Protein AF-A0A538NHD7-F1 (afdb_monomer)

Secondary structure (DSSP, 8-state):
-----GGGGGGTS--HHHHHHHHHHHHS-TTTHHHHHHHTHHHHHHTHHHHHHHHTTB-TTT-PBPPTTT-EEEESS-SS--TTSSSS--GGGTT-GGGEEEE-GGGTS-EE-TTT--EES-TT------

Structure (mmCIF, N/CA/C/O backbone):
data_AF-A0A538NHD7-F1
#
_entry.id   AF-A0A538NHD7-F1
#
loop_
_atom_site.group_PDB
_atom_site.id
_atom_site.type_symbol
_atom_site.label_atom_id
_atom_site.label_alt_id
_atom_site.label_comp_id
_atom_site.label_asym_id
_atom_site.label_entity_id
_atom_site.label_seq_id
_atom_site.pdbx_PDB_ins_code
_atom_site.Cartn_x
_atom_site.Cartn_y
_atom_site.Cartn_z
_atom_site.occupancy
_atom_site.B_iso_or_equiv
_atom_site.auth_seq_id
_atom_site.auth_comp_id
_atom_site.auth_asym_id
_atom_site.auth_atom_id
_atom_site.pdbx_PDB_model_num
ATOM 1 N N . MET A 1 1 ? -10.561 -8.667 6.905 1.00 81.75 1 MET A N 1
ATOM 2 C CA . MET A 1 1 ? -10.103 -7.607 5.977 1.00 81.75 1 MET A CA 1
ATOM 3 C C . MET A 1 1 ? -11.334 -7.030 5.306 1.00 81.75 1 MET A C 1
ATOM 5 O O . MET A 1 1 ? -12.034 -7.780 4.630 1.00 8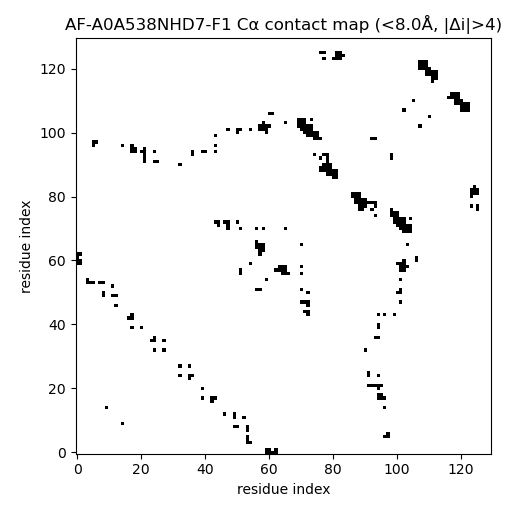1.75 1 MET A O 1
ATOM 9 N N . ARG A 1 2 ? -11.612 -5.742 5.533 1.00 82.56 2 ARG A N 1
ATOM 10 C CA . ARG A 1 2 ? -12.825 -5.060 5.054 1.00 82.56 2 ARG A CA 1
ATOM 11 C C . ARG A 1 2 ? -12.847 -4.959 3.527 1.00 82.56 2 ARG A C 1
ATOM 13 O O . ARG A 1 2 ? -11.815 -4.690 2.909 1.00 82.56 2 ARG A O 1
ATOM 20 N N . PHE A 1 3 ? -14.017 -5.093 2.906 1.00 86.88 3 PHE A N 1
ATOM 21 C CA . PHE A 1 3 ? -14.171 -4.664 1.517 1.00 86.88 3 PHE A CA 1
ATOM 22 C C . PHE A 1 3 ? -14.154 -3.133 1.442 1.00 86.88 3 PHE A C 1
ATOM 24 O O . PHE A 1 3 ? -14.913 -2.454 2.132 1.00 86.88 3 PHE A O 1
ATOM 31 N N . VAL A 1 4 ? -13.278 -2.593 0.601 1.00 86.62 4 VAL A N 1
ATOM 32 C CA . VAL A 1 4 ? -13.232 -1.166 0.279 1.00 86.62 4 VAL A CA 1
ATOM 33 C C . VAL A 1 4 ? -13.256 -1.067 -1.230 1.00 86.62 4 VAL A C 1
ATOM 35 O O . VAL A 1 4 ? -12.403 -1.658 -1.900 1.00 86.62 4 VAL A O 1
ATOM 38 N N . ASP A 1 5 ? -14.228 -0.334 -1.752 1.00 88.38 5 ASP A N 1
ATOM 39 C CA . ASP A 1 5 ? -14.300 -0.029 -3.170 1.00 88.38 5 ASP A CA 1
ATOM 40 C C . ASP A 1 5 ? -13.217 1.002 -3.518 1.00 88.38 5 ASP A C 1
ATOM 42 O O . ASP A 1 5 ? -13.375 2.205 -3.316 1.00 88.38 5 ASP A O 1
ATOM 46 N N . HIS A 1 6 ? -12.072 0.509 -3.992 1.00 86.12 6 HIS A N 1
ATOM 47 C CA . HIS A 1 6 ? -10.926 1.352 -4.330 1.00 86.12 6 HIS A CA 1
ATOM 48 C C . HIS A 1 6 ? -11.134 2.133 -5.630 1.00 86.12 6 HIS A C 1
ATOM 50 O O . HIS A 1 6 ? -10.359 3.050 -5.890 1.00 86.12 6 HIS A O 1
ATOM 56 N N . GLU A 1 7 ? -12.174 1.842 -6.419 1.00 89.44 7 GLU A N 1
ATOM 57 C CA . GLU A 1 7 ? -12.521 2.678 -7.573 1.00 89.44 7 GLU A CA 1
ATOM 58 C C . GLU A 1 7 ? -12.993 4.068 -7.116 1.00 89.44 7 GLU A C 1
ATOM 60 O O . GLU A 1 7 ? -12.804 5.062 -7.816 1.00 89.44 7 GLU A O 1
ATOM 65 N N . GLN A 1 8 ? -13.493 4.185 -5.880 1.00 91.81 8 GLN A N 1
ATOM 66 C CA . GLN A 1 8 ? -13.845 5.479 -5.294 1.00 91.81 8 GLN A CA 1
ATOM 67 C C . GLN A 1 8 ? -12.638 6.399 -5.095 1.00 91.81 8 GLN A C 1
ATOM 69 O O . GLN A 1 8 ? -12.834 7.610 -5.024 1.00 91.81 8 GLN A O 1
ATOM 74 N N . LEU A 1 9 ? -11.401 5.880 -5.065 1.00 93.00 9 LEU A N 1
ATOM 75 C CA . LEU A 1 9 ? -10.197 6.715 -4.952 1.00 93.00 9 LEU A CA 1
ATOM 76 C C . LEU A 1 9 ? -10.085 7.738 -6.083 1.00 93.00 9 LEU A C 1
ATOM 78 O O . LEU A 1 9 ? -9.605 8.839 -5.837 1.00 93.00 9 LEU A O 1
ATOM 82 N N . MET A 1 10 ? -10.593 7.418 -7.278 1.00 92.38 10 MET A N 1
ATOM 83 C CA . MET A 1 10 ? -10.613 8.340 -8.422 1.00 92.38 10 MET A CA 1
ATOM 84 C C . MET A 1 10 ? -11.424 9.616 -8.155 1.00 92.38 10 MET A C 1
ATOM 86 O O . MET A 1 10 ? -11.270 10.602 -8.864 1.00 92.38 10 MET A O 1
ATOM 90 N N . ARG A 1 11 ? -12.292 9.617 -7.136 1.00 93.62 11 ARG A N 1
ATOM 91 C CA . ARG A 1 11 ? -13.054 10.803 -6.716 1.00 93.62 11 ARG A CA 1
ATOM 92 C C . ARG A 1 11 ? -12.265 11.717 -5.778 1.00 93.62 11 ARG A C 1
ATOM 94 O O . ARG A 1 11 ? -12.659 12.861 -5.588 1.00 93.62 11 ARG A O 1
ATOM 101 N N . PHE A 1 12 ? -11.196 11.205 -5.168 1.00 94.12 12 PHE A N 1
ATOM 102 C CA . PHE A 1 12 ? -10.430 11.884 -4.118 1.00 94.12 12 PHE A CA 1
ATOM 103 C C . PHE A 1 12 ? -8.977 12.170 -4.510 1.00 94.12 12 PHE A C 1
ATOM 105 O O . PHE A 1 12 ? -8.288 12.881 -3.782 1.00 94.12 12 PHE A O 1
ATOM 112 N N . ALA A 1 13 ? -8.494 11.612 -5.621 1.00 95.38 13 ALA A N 1
ATOM 113 C CA . ALA A 1 13 ? -7.143 11.828 -6.116 1.00 95.38 13 ALA A CA 1
ATOM 114 C C . ALA A 1 13 ? -7.058 11.659 -7.630 1.00 95.38 13 ALA A C 1
ATOM 116 O O . ALA A 1 13 ? -7.723 10.795 -8.205 1.00 95.38 13 ALA A O 1
ATOM 117 N N . ASP A 1 14 ? -6.155 12.425 -8.239 1.00 95.81 14 ASP A N 1
ATOM 118 C CA . ASP A 1 14 ? -5.640 12.110 -9.563 1.00 95.81 14 ASP A CA 1
ATOM 119 C C . ASP A 1 14 ? -4.711 10.890 -9.466 1.00 95.81 14 ASP A C 1
ATOM 121 O O . ASP A 1 14 ? -3.707 10.896 -8.748 1.00 95.81 14 ASP A O 1
ATOM 125 N N . LEU A 1 15 ? -5.091 9.813 -10.152 1.00 96.12 15 LEU A N 1
ATOM 126 C CA . LEU A 1 15 ? -4.362 8.547 -10.154 1.00 96.12 15 LEU A CA 1
ATOM 127 C C . LEU A 1 15 ? -3.458 8.397 -11.380 1.00 96.12 15 LEU A C 1
ATOM 129 O O . LEU A 1 15 ? -2.715 7.414 -11.447 1.00 96.12 15 LEU A O 1
ATOM 133 N N . GLU A 1 16 ? -3.507 9.329 -12.334 1.00 96.19 16 GLU A N 1
ATOM 134 C CA . GLU A 1 16 ? -2.745 9.232 -13.578 1.00 96.19 16 GLU A CA 1
ATOM 135 C C . GLU A 1 16 ? -1.227 9.188 -13.345 1.00 96.19 16 GLU A C 1
ATOM 137 O O . GLU A 1 16 ? -0.586 8.268 -13.855 1.00 96.19 16 GLU A O 1
ATOM 142 N N . PRO A 1 17 ? -0.637 10.006 -12.448 1.00 96.44 17 PRO A N 1
ATOM 143 C CA . PRO A 1 17 ? 0.797 9.916 -12.171 1.00 96.44 17 PRO A CA 1
ATOM 144 C C . PRO A 1 17 ? 1.227 8.541 -11.642 1.00 96.44 17 PRO A C 1
ATOM 146 O O . PRO A 1 17 ? 2.333 8.070 -11.911 1.00 96.44 17 PRO A O 1
ATOM 149 N N . LEU A 1 18 ? 0.363 7.879 -10.864 1.00 96.62 18 LEU A N 1
ATOM 150 C CA . LEU A 1 18 ? 0.636 6.538 -10.353 1.00 96.62 18 LEU A CA 1
ATOM 151 C C . LEU A 1 18 ? 0.422 5.469 -11.440 1.00 96.62 18 LEU A C 1
ATOM 153 O O . LEU A 1 18 ? 1.164 4.486 -11.481 1.00 96.62 18 LEU A O 1
ATOM 157 N N . ARG A 1 19 ? -0.553 5.663 -12.339 1.00 96.31 19 ARG A N 1
ATOM 158 C CA . ARG A 1 19 ? -0.774 4.814 -13.523 1.00 96.31 19 ARG A CA 1
ATOM 159 C C . ARG A 1 19 ? 0.436 4.823 -14.441 1.00 96.31 19 ARG A C 1
ATOM 161 O O . ARG A 1 19 ? 0.939 3.750 -14.766 1.00 96.31 19 ARG A O 1
ATOM 168 N N . GLU A 1 20 ? 0.932 6.000 -14.797 1.00 97.69 20 GLU A N 1
ATOM 169 C CA . GLU A 1 20 ? 2.122 6.168 -15.633 1.00 97.69 20 GLU A CA 1
ATOM 170 C C . GLU A 1 20 ? 3.348 5.511 -14.993 1.00 97.69 20 GLU A C 1
ATOM 172 O O . GLU A 1 20 ? 4.055 4.735 -15.640 1.00 97.69 20 GLU A O 1
ATOM 177 N N . ALA A 1 21 ? 3.553 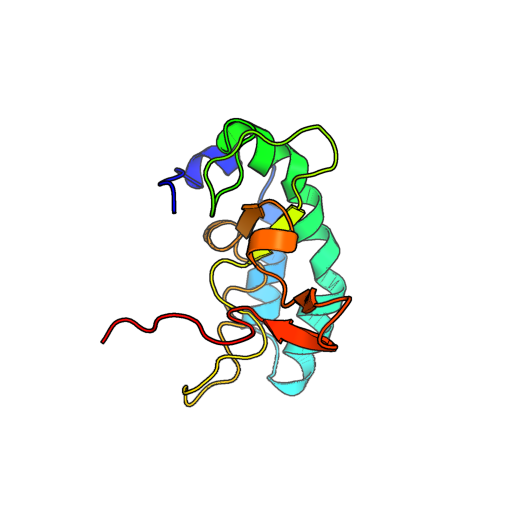5.722 -13.690 1.00 97.56 21 ALA A N 1
ATOM 178 C CA . ALA A 1 21 ? 4.641 5.088 -12.952 1.00 97.56 21 ALA A CA 1
ATOM 179 C C . ALA A 1 21 ? 4.526 3.549 -12.953 1.00 97.56 21 ALA A C 1
ATOM 181 O O . ALA A 1 21 ? 5.521 2.837 -13.099 1.00 97.56 21 ALA A O 1
ATOM 182 N N . ASN A 1 22 ? 3.308 3.009 -12.855 1.00 97.62 22 ASN A N 1
ATOM 183 C CA . ASN A 1 22 ? 3.058 1.571 -12.963 1.00 97.62 22 ASN A CA 1
ATOM 184 C C . ASN A 1 22 ? 3.365 1.030 -14.367 1.00 97.62 22 ASN A C 1
ATOM 186 O O . ASN A 1 22 ? 3.956 -0.043 -14.494 1.00 97.62 22 ASN A O 1
ATOM 190 N N . LEU A 1 23 ? 3.000 1.770 -15.418 1.00 97.62 23 LEU A N 1
ATOM 191 C CA . LEU A 1 23 ? 3.344 1.423 -16.798 1.00 97.62 23 LEU A CA 1
ATOM 192 C C . LEU A 1 23 ? 4.864 1.414 -17.000 1.00 97.62 23 LEU A C 1
ATOM 194 O O . LEU A 1 23 ? 5.392 0.432 -17.522 1.00 97.62 23 LEU A O 1
ATOM 198 N N . ARG A 1 24 ? 5.576 2.431 -16.494 1.00 97.38 24 ARG A N 1
ATOM 199 C CA . ARG A 1 24 ? 7.048 2.486 -16.496 1.00 97.38 24 ARG A CA 1
ATOM 200 C C . ARG A 1 24 ? 7.656 1.283 -15.775 1.00 97.38 24 ARG A C 1
ATOM 202 O O . ARG A 1 24 ? 8.543 0.634 -16.317 1.00 97.38 24 ARG A O 1
ATOM 209 N N . LEU A 1 25 ? 7.147 0.930 -14.593 1.00 97.25 25 LEU A N 1
ATOM 210 C CA . LEU A 1 25 ? 7.616 -0.235 -13.836 1.00 97.25 25 LEU A CA 1
ATOM 211 C C . LEU A 1 25 ? 7.397 -1.557 -14.585 1.00 97.25 25 LEU A C 1
ATOM 213 O O . LEU A 1 25 ? 8.237 -2.450 -14.513 1.00 97.25 25 LEU A O 1
ATOM 217 N N . LYS A 1 26 ? 6.278 -1.699 -15.300 1.00 96.62 26 LYS A N 1
ATOM 218 C CA . LYS A 1 26 ? 5.990 -2.88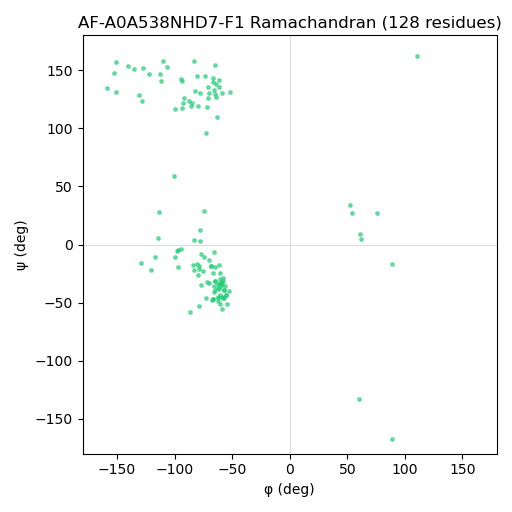7 -16.119 1.00 96.62 26 LYS A CA 1
ATOM 219 C C . LYS A 1 26 ? 6.871 -2.989 -17.357 1.00 96.62 26 LYS A C 1
ATOM 221 O O . LYS A 1 26 ? 7.192 -4.103 -17.756 1.00 96.62 26 LYS A O 1
ATOM 226 N N . ALA A 1 27 ? 7.247 -1.852 -17.935 1.00 97.25 27 ALA A N 1
ATOM 227 C CA . ALA A 1 27 ? 8.166 -1.783 -19.064 1.00 97.25 27 ALA A CA 1
ATOM 228 C C . ALA A 1 27 ? 9.643 -1.937 -18.651 1.00 97.25 27 ALA A C 1
ATOM 230 O O . ALA A 1 27 ? 10.477 -2.248 -19.496 1.00 97.25 27 ALA A O 1
ATOM 231 N N . ALA A 1 28 ? 9.970 -1.734 -17.370 1.00 96.44 28 ALA A N 1
ATOM 232 C CA . ALA A 1 28 ? 11.333 -1.828 -16.866 1.00 96.44 28 ALA A CA 1
ATOM 233 C C . ALA A 1 28 ? 11.884 -3.262 -16.926 1.00 96.44 28 ALA A C 1
ATOM 235 O O . ALA A 1 28 ? 11.215 -4.245 -16.571 1.00 96.44 28 ALA A O 1
ATOM 236 N N . VAL A 1 29 ? 13.157 -3.356 -17.306 1.00 95.75 29 VAL A N 1
ATOM 237 C CA . VAL A 1 29 ? 13.942 -4.587 -17.204 1.00 95.75 29 VAL A CA 1
ATOM 238 C C . VAL A 1 29 ? 14.130 -4.984 -15.738 1.00 95.75 29 VAL A C 1
ATOM 240 O O . VAL A 1 29 ? 14.057 -4.160 -14.826 1.00 95.75 29 VAL A O 1
ATOM 243 N N . GLU A 1 30 ? 14.333 -6.276 -15.491 1.00 92.50 30 GLU A N 1
ATOM 244 C CA . GLU A 1 30 ? 14.260 -6.863 -14.150 1.00 92.50 30 GLU A CA 1
ATOM 245 C C . GLU A 1 30 ? 15.179 -6.201 -13.114 1.00 92.50 30 GLU A C 1
ATOM 247 O O . GLU A 1 30 ? 14.734 -5.889 -12.007 1.00 92.50 30 GLU A O 1
ATOM 252 N N . ASN A 1 31 ? 16.422 -5.908 -13.494 1.00 93.75 31 ASN A N 1
ATOM 253 C CA . ASN A 1 31 ? 17.424 -5.259 -12.649 1.00 93.75 31 ASN A CA 1
ATOM 254 C C . ASN A 1 31 ? 17.101 -3.790 -12.310 1.00 93.75 31 ASN A C 1
ATOM 256 O O . ASN A 1 31 ? 17.631 -3.264 -11.333 1.00 93.75 31 ASN A O 1
ATOM 260 N N . GLU A 1 32 ? 16.215 -3.130 -13.059 1.00 95.25 32 GLU A N 1
ATOM 261 C CA . GLU A 1 32 ? 15.832 -1.729 -12.837 1.00 95.25 32 GLU A CA 1
ATOM 262 C C . GLU A 1 32 ? 14.541 -1.573 -12.027 1.00 95.25 32 GLU A C 1
ATOM 264 O O . GLU A 1 32 ? 14.309 -0.523 -11.423 1.00 95.25 32 GLU A O 1
ATOM 269 N N . ARG A 1 33 ? 13.706 -2.620 -11.948 1.00 95.00 33 ARG A N 1
ATOM 270 C CA . ARG A 1 33 ? 12.395 -2.576 -11.269 1.00 95.00 33 ARG A CA 1
ATOM 271 C C . ARG A 1 33 ? 12.487 -2.054 -9.840 1.00 95.00 33 ARG A C 1
ATOM 273 O O . ARG A 1 33 ? 11.629 -1.292 -9.401 1.00 95.00 33 ARG A O 1
ATOM 280 N N . THR A 1 34 ? 13.523 -2.451 -9.103 1.00 94.25 34 THR A N 1
ATOM 281 C CA . THR A 1 34 ? 13.723 -2.003 -7.718 1.00 94.25 34 THR A CA 1
ATOM 282 C C . THR A 1 34 ? 13.990 -0.505 -7.628 1.00 94.25 34 THR A C 1
ATOM 284 O O . THR A 1 34 ? 13.446 0.140 -6.729 1.00 94.25 34 THR A O 1
ATOM 287 N N . ASN A 1 35 ? 14.760 0.050 -8.565 1.00 95.94 35 ASN A N 1
ATOM 288 C CA . ASN A 1 35 ? 15.062 1.478 -8.615 1.00 95.94 35 ASN A CA 1
ATOM 289 C C . ASN A 1 35 ? 13.803 2.273 -8.954 1.00 95.94 35 ASN A C 1
ATOM 291 O O . ASN A 1 35 ? 13.441 3.167 -8.195 1.00 95.94 35 ASN A O 1
ATOM 295 N N . VAL A 1 36 ? 13.057 1.849 -9.981 1.00 96.25 36 VAL A N 1
ATOM 296 C CA . VAL A 1 36 ? 11.770 2.467 -10.339 1.00 96.25 36 VAL A CA 1
ATOM 297 C C . VAL A 1 36 ? 10.799 2.425 -9.155 1.00 96.25 36 VAL A C 1
ATOM 299 O O . VAL A 1 36 ? 10.213 3.437 -8.795 1.00 96.25 36 VAL A O 1
ATOM 302 N N . MET A 1 37 ? 10.664 1.287 -8.466 1.00 95.25 37 MET A N 1
ATOM 303 C CA . MET A 1 37 ? 9.808 1.209 -7.274 1.00 95.25 37 MET A CA 1
ATOM 304 C C . MET A 1 37 ? 10.228 2.179 -6.158 1.00 95.25 37 MET A C 1
ATOM 306 O O . MET A 1 37 ? 9.361 2.658 -5.437 1.00 95.25 37 MET A O 1
ATOM 310 N N . ASN A 1 38 ? 11.529 2.424 -5.969 1.00 95.94 38 ASN A N 1
ATOM 311 C CA . ASN A 1 38 ? 12.021 3.358 -4.952 1.00 95.94 38 ASN A CA 1
ATOM 312 C C . ASN A 1 38 ? 11.764 4.817 -5.344 1.00 95.94 38 ASN A C 1
ATOM 314 O O . ASN A 1 38 ? 11.283 5.582 -4.512 1.00 95.94 38 ASN A O 1
ATOM 318 N N . GLU A 1 39 ? 12.065 5.184 -6.593 1.00 96.94 39 GLU A N 1
ATOM 319 C CA . GLU A 1 39 ? 11.841 6.530 -7.141 1.00 96.94 39 GLU A CA 1
ATOM 320 C C . GLU A 1 39 ? 10.368 6.942 -7.029 1.00 96.94 39 GLU A C 1
ATOM 322 O O . GLU A 1 39 ? 10.045 8.080 -6.693 1.00 96.94 39 GLU A O 1
ATOM 327 N N . GLU A 1 40 ? 9.468 5.990 -7.271 1.00 96.56 40 GLU A N 1
ATOM 328 C CA . GLU A 1 40 ? 8.033 6.238 -7.389 1.00 96.56 40 GLU A CA 1
ATOM 329 C C . GLU A 1 40 ? 7.260 6.035 -6.067 1.00 96.56 40 GLU A C 1
ATOM 331 O O . GLU A 1 40 ? 6.061 6.310 -5.997 1.00 96.56 40 GLU A O 1
ATOM 336 N N . GLU A 1 41 ? 7.915 5.591 -4.985 1.00 93.69 41 GLU A N 1
ATOM 337 C CA . GLU A 1 41 ? 7.264 5.256 -3.702 1.00 93.69 41 GLU A CA 1
ATOM 338 C C . GLU A 1 41 ? 6.510 6.445 -3.081 1.00 93.69 41 GLU A C 1
ATOM 340 O O . GLU A 1 41 ? 5.462 6.280 -2.440 1.00 93.69 41 GLU A O 1
ATOM 345 N N . ALA A 1 42 ? 7.008 7.665 -3.302 1.00 96.50 42 ALA A N 1
ATOM 346 C CA . ALA A 1 42 ? 6.364 8.889 -2.835 1.00 96.50 42 ALA A CA 1
ATOM 347 C C . ALA A 1 42 ? 4.940 9.043 -3.401 1.00 96.50 42 ALA A C 1
ATOM 349 O O . ALA A 1 42 ? 4.049 9.508 -2.688 1.00 96.50 42 ALA A O 1
ATOM 350 N N . LYS A 1 43 ? 4.689 8.571 -4.633 1.00 96.75 43 LYS A N 1
ATOM 351 C CA . LYS A 1 43 ? 3.354 8.588 -5.251 1.00 96.75 43 LYS A CA 1
ATOM 352 C C . LYS A 1 43 ? 2.371 7.671 -4.516 1.00 96.75 43 LYS A C 1
ATOM 354 O O . LYS A 1 43 ? 1.206 8.025 -4.364 1.00 96.75 43 LYS A O 1
ATOM 359 N N . CYS A 1 44 ? 2.831 6.529 -3.996 1.00 96.44 44 CYS A N 1
ATOM 360 C CA . CYS A 1 44 ? 2.004 5.671 -3.140 1.00 96.44 44 CYS A CA 1
ATOM 361 C C . CYS A 1 44 ? 1.682 6.369 -1.814 1.00 96.44 44 CYS A C 1
ATOM 363 O O . CYS A 1 44 ? 0.528 6.405 -1.394 1.00 96.44 44 CYS A O 1
ATOM 365 N N . SER A 1 45 ? 2.695 6.957 -1.172 1.00 95.38 45 SER A N 1
ATOM 366 C CA . SER A 1 45 ? 2.535 7.660 0.109 1.00 95.38 45 SER A CA 1
ATOM 367 C C . SER A 1 45 ? 1.574 8.852 0.013 1.00 95.38 45 SER A C 1
ATOM 369 O O . SER A 1 45 ? 0.808 9.103 0.945 1.00 95.38 45 SER A O 1
ATOM 371 N N . ALA A 1 46 ? 1.553 9.546 -1.129 1.00 96.19 46 ALA A N 1
ATOM 372 C CA . ALA A 1 46 ? 0.634 10.651 -1.399 1.00 96.19 46 ALA A CA 1
ATOM 373 C C . ALA A 1 46 ? -0.850 10.235 -1.351 1.00 96.19 46 ALA A C 1
ATOM 375 O O . ALA A 1 46 ? -1.711 11.055 -1.036 1.00 96.19 46 ALA A O 1
ATOM 376 N N . LEU A 1 47 ? -1.164 8.951 -1.570 1.00 96.31 47 LEU A N 1
ATOM 377 C CA . LEU A 1 47 ? -2.533 8.438 -1.492 1.00 96.31 47 LEU A CA 1
ATOM 378 C C . LEU A 1 47 ? -3.042 8.217 -0.061 1.00 96.31 47 LEU A C 1
ATOM 380 O O . LEU A 1 47 ? -4.181 7.786 0.100 1.00 96.31 47 LEU A O 1
ATOM 384 N N . ARG A 1 48 ? -2.270 8.547 0.984 1.00 95.56 48 ARG A N 1
ATOM 385 C CA . ARG A 1 48 ? -2.693 8.391 2.388 1.00 95.56 48 ARG A CA 1
ATOM 386 C C . ARG A 1 48 ? -4.024 9.085 2.689 1.00 95.56 48 ARG A C 1
ATOM 388 O O . ARG A 1 48 ? -4.928 8.445 3.218 1.00 95.56 48 ARG A O 1
ATOM 395 N N . THR A 1 49 ? -4.160 10.364 2.338 1.00 94.81 49 THR A N 1
ATOM 396 C CA . THR A 1 49 ? -5.388 11.141 2.590 1.00 94.81 49 THR A CA 1
ATOM 397 C C . THR A 1 49 ? -6.582 10.630 1.764 1.00 94.81 49 THR A C 1
ATOM 399 O O . THR A 1 49 ? -7.632 10.369 2.350 1.00 94.81 49 THR A O 1
ATOM 402 N N . PRO A 1 50 ? -6.452 10.379 0.445 1.00 95.62 50 PRO A N 1
ATOM 403 C CA . PRO A 1 50 ? -7.502 9.720 -0.340 1.00 95.62 50 PRO A CA 1
ATOM 404 C C . PRO A 1 50 ? -7.929 8.355 0.221 1.00 95.62 50 PRO A C 1
ATOM 406 O O . PRO A 1 50 ? -9.122 8.068 0.329 1.00 95.62 50 PRO A O 1
ATOM 409 N N . LEU A 1 51 ? -6.964 7.524 0.632 1.00 95.50 51 LEU A N 1
ATOM 410 C CA . LEU A 1 51 ? -7.217 6.226 1.263 1.00 95.50 51 LEU A CA 1
ATOM 411 C C . LEU A 1 51 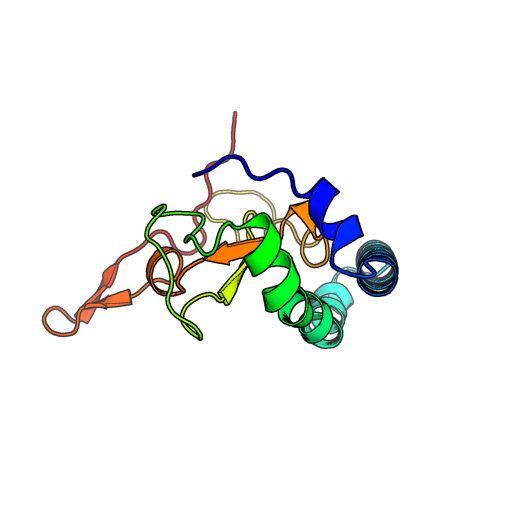? -7.924 6.368 2.612 1.00 95.50 51 LEU A C 1
ATOM 413 O O . LEU A 1 51 ? -8.724 5.507 2.968 1.00 95.50 51 LEU A O 1
ATOM 417 N N . TRP A 1 52 ? -7.681 7.456 3.341 1.00 94.75 52 TRP A N 1
ATOM 418 C CA . TRP A 1 52 ? -8.421 7.804 4.552 1.00 94.75 52 TRP A CA 1
ATOM 419 C C . TRP A 1 52 ? -9.902 8.052 4.281 1.00 94.75 52 TRP A C 1
ATOM 421 O O . TRP A 1 52 ? -10.755 7.496 4.980 1.00 94.75 52 TRP A O 1
ATOM 431 N N . ALA A 1 53 ? -10.200 8.826 3.234 1.00 92.88 53 ALA A N 1
ATOM 432 C CA . ALA A 1 53 ? -11.561 9.186 2.851 1.00 92.88 53 ALA A CA 1
ATOM 433 C C . ALA A 1 53 ? -12.397 7.951 2.469 1.00 92.88 53 ALA A C 1
ATOM 435 O O . ALA A 1 53 ? -13.478 7.741 3.018 1.00 92.88 53 ALA A O 1
ATOM 436 N N . VAL A 1 54 ? -11.871 7.071 1.609 1.00 94.19 54 VAL A N 1
ATOM 437 C CA . VAL A 1 54 ? -12.557 5.811 1.233 1.00 94.19 54 VAL A CA 1
ATOM 438 C C . VAL A 1 54 ? -12.481 4.745 2.340 1.00 94.19 54 VAL A C 1
ATOM 440 O O . VAL A 1 54 ? -13.297 3.824 2.438 1.00 94.19 54 VAL A O 1
ATOM 443 N N . GLY A 1 55 ? -11.478 4.871 3.208 1.00 91.50 55 GLY A N 1
ATOM 444 C CA . GLY A 1 55 ? -11.161 3.964 4.303 1.00 91.50 55 GLY A CA 1
ATOM 445 C C . GLY A 1 55 ? -12.065 4.103 5.526 1.00 91.50 55 GLY A C 1
ATOM 446 O O . GLY A 1 55 ? -11.972 3.257 6.418 1.00 91.50 55 GLY A O 1
ATOM 447 N N . SER A 1 56 ? -12.936 5.117 5.571 1.00 90.69 56 SER A N 1
ATOM 448 C CA . SER A 1 56 ? -13.756 5.462 6.744 1.00 90.69 56 SER A CA 1
ATOM 449 C C . SER A 1 56 ? -12.916 5.630 8.018 1.00 90.69 56 SER A C 1
ATOM 451 O O . SER A 1 56 ? -13.360 5.238 9.094 1.00 90.69 56 SER A O 1
ATOM 453 N N . ALA A 1 57 ? -11.686 6.144 7.883 1.00 91.38 57 ALA A N 1
ATOM 454 C CA . ALA A 1 57 ? -10.725 6.283 8.980 1.00 91.38 57 ALA A CA 1
ATOM 455 C C . ALA A 1 57 ? -10.440 4.977 9.754 1.00 91.38 57 ALA A C 1
ATOM 457 O O . ALA A 1 57 ? -10.122 5.019 10.936 1.00 91.38 57 ALA A O 1
ATOM 458 N N . LYS A 1 58 ? -10.577 3.801 9.128 1.00 94.88 58 LYS A N 1
ATOM 459 C CA . LYS A 1 58 ? -10.361 2.504 9.786 1.00 94.88 58 LYS A CA 1
ATOM 460 C C . LYS A 1 58 ? -9.150 1.776 9.233 1.00 94.88 58 LYS A C 1
ATOM 462 O O . LYS A 1 58 ? -8.874 1.812 8.034 1.00 94.88 58 LYS A O 1
ATOM 467 N N . CYS A 1 59 ? -8.479 1.031 10.104 1.00 95.19 59 CYS A N 1
ATOM 468 C CA . CYS A 1 59 ? -7.439 0.101 9.705 1.00 95.19 59 CYS A CA 1
ATOM 469 C C . CYS A 1 59 ? -8.035 -1.017 8.846 1.00 95.19 59 CYS A C 1
ATOM 471 O O . CYS A 1 59 ? -8.954 -1.715 9.266 1.00 95.19 59 CYS A O 1
ATOM 473 N N . TRP A 1 60 ? -7.472 -1.254 7.665 1.00 94.94 60 TRP A N 1
ATOM 474 C CA . TRP A 1 60 ? -7.990 -2.265 6.745 1.00 94.94 60 TRP A CA 1
ATOM 475 C C . TRP A 1 60 ? -7.893 -3.711 7.273 1.00 9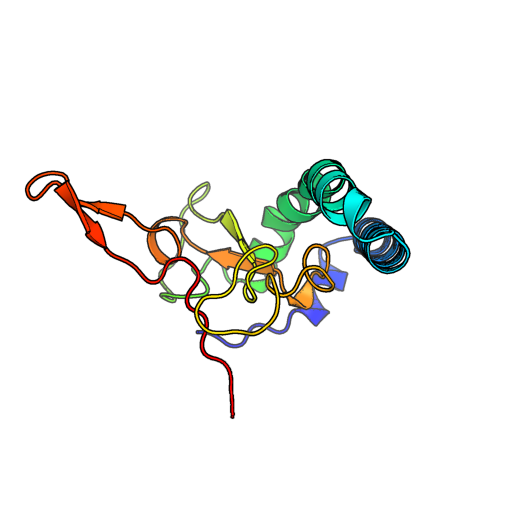4.94 60 TRP A C 1
ATOM 477 O O . TR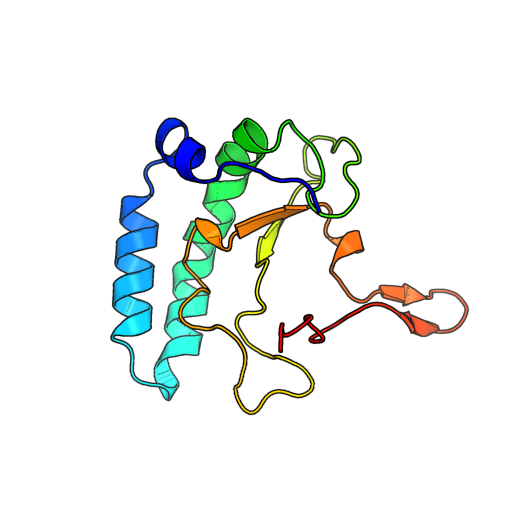P A 1 60 ? -8.748 -4.549 6.963 1.00 94.94 60 TRP A O 1
ATOM 487 N N . TYR A 1 61 ? -6.868 -4.005 8.085 1.00 92.25 61 TYR A N 1
ATOM 488 C CA . TYR A 1 61 ? -6.669 -5.327 8.690 1.00 92.25 61 TYR A CA 1
ATOM 489 C C . TYR A 1 61 ? -7.566 -5.578 9.908 1.00 92.25 61 TYR A C 1
ATOM 491 O O . TYR A 1 61 ? -8.256 -6.596 9.930 1.00 92.25 61 TYR A O 1
ATOM 499 N N . SER A 1 62 ? -7.550 -4.676 10.897 1.00 93.19 62 SER A N 1
ATOM 500 C CA . SER A 1 62 ? -8.202 -4.853 12.205 1.00 93.19 62 SER A CA 1
ATOM 501 C C . SER A 1 62 ? -9.561 -4.166 12.351 1.00 93.19 62 SER A C 1
ATOM 503 O O . SER A 1 62 ? -10.233 -4.389 13.348 1.00 93.19 62 SER A O 1
ATOM 505 N N . GLU A 1 63 ? -9.950 -3.307 11.407 1.00 94.50 63 GLU A N 1
ATOM 506 C CA . GLU A 1 63 ? -11.188 -2.505 11.427 1.00 94.50 63 GLU A CA 1
ATOM 507 C C . GLU A 1 63 ? -11.318 -1.497 12.583 1.00 94.50 63 GLU A C 1
ATOM 509 O O . GLU A 1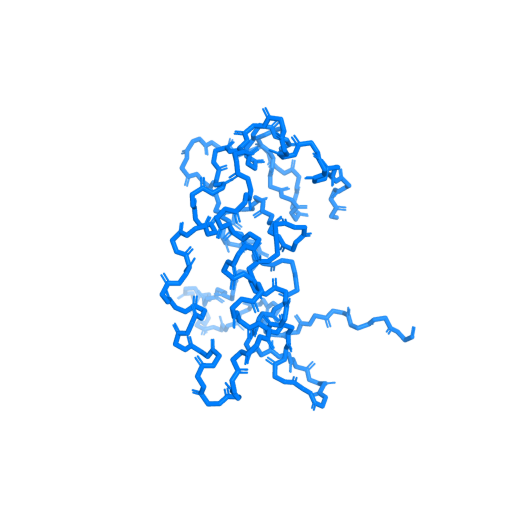 63 ? -12.328 -0.796 12.684 1.00 94.50 63 GLU A O 1
ATOM 514 N N . VAL A 1 64 ? -10.271 -1.359 13.400 1.00 94.75 64 VAL A N 1
ATOM 515 C CA . VAL A 1 64 ? -10.153 -0.331 14.439 1.00 94.75 64 VAL A CA 1
ATOM 516 C C . VAL A 1 64 ? -10.111 1.054 13.794 1.00 94.75 64 VAL A C 1
ATOM 518 O O . VAL A 1 64 ? -9.453 1.248 12.767 1.00 94.75 64 VAL A O 1
ATOM 521 N N . THR A 1 65 ? -10.815 2.012 14.395 1.00 95.75 65 THR A N 1
ATOM 522 C CA . THR A 1 65 ? -10.746 3.429 14.017 1.00 95.75 65 THR A CA 1
ATOM 523 C C . THR A 1 65 ? -9.353 3.974 14.309 1.00 95.75 65 THR A C 1
ATOM 525 O O . THR A 1 65 ? -8.844 3.810 15.412 1.00 95.75 65 THR A O 1
ATOM 528 N N . LEU A 1 66 ? -8.758 4.620 13.316 1.00 95.56 66 LEU A N 1
ATOM 529 C CA . LEU A 1 66 ? -7.441 5.232 13.379 1.00 95.56 66 LEU A CA 1
ATOM 530 C C . LEU A 1 66 ? -7.566 6.707 13.764 1.00 95.56 66 LEU A C 1
ATOM 532 O O . LEU A 1 66 ? -8.445 7.411 13.265 1.00 95.56 66 LEU A O 1
ATOM 536 N N . GLN A 1 67 ? -6.651 7.176 14.602 1.00 94.88 67 GLN A N 1
ATOM 537 C CA . GLN A 1 67 ? -6.412 8.592 14.858 1.00 94.88 67 GLN A CA 1
ATOM 538 C C . GLN A 1 67 ? -5.498 9.188 13.790 1.00 94.88 67 GLN A C 1
ATOM 540 O O . GLN A 1 67 ? -4.741 8.481 13.119 1.00 94.88 67 GLN A O 1
ATOM 545 N N . GLU A 1 68 ? -5.547 10.508 13.628 1.00 88.12 68 GLU A N 1
ATOM 546 C CA . GLU A 1 68 ? -4.672 11.198 12.685 1.00 88.12 68 GLU A CA 1
ATOM 547 C C . GLU A 1 68 ? -3.196 10.820 12.912 1.00 88.12 68 GLU A C 1
ATOM 549 O O . GLU A 1 68 ? -2.694 10.811 14.032 1.00 88.12 68 GLU A O 1
ATOM 554 N N . GLY A 1 69 ? -2.505 10.462 11.826 1.00 88.62 69 GLY A N 1
ATOM 555 C CA . GLY A 1 69 ? -1.109 10.016 11.863 1.00 88.62 69 GLY A CA 1
ATOM 556 C C . GLY A 1 69 ? -0.910 8.510 12.062 1.00 88.62 69 GLY A C 1
ATOM 557 O O . GLY A 1 69 ? 0.152 8.006 11.715 1.00 88.62 69 GLY A O 1
ATOM 558 N N . GLU A 1 70 ? -1.921 7.763 12.513 1.00 93.94 70 GLU A N 1
ATOM 559 C CA . GLU A 1 70 ? -1.791 6.315 12.750 1.00 93.94 70 GLU A CA 1
ATOM 560 C C . GLU A 1 70 ? -1.903 5.464 11.475 1.00 93.94 70 GLU A C 1
ATOM 562 O O . GLU A 1 70 ? -1.392 4.344 11.399 1.00 93.94 70 GLU A O 1
ATOM 567 N N . GLY A 1 71 ? -2.603 5.972 10.459 1.00 94.56 71 GLY A N 1
ATOM 568 C CA . GLY A 1 71 ? -2.835 5.255 9.206 1.00 94.56 71 GLY A CA 1
ATOM 569 C C . GLY A 1 71 ? -1.710 5.442 8.198 1.00 94.56 71 GLY A C 1
ATOM 570 O O . GLY A 1 71 ? -1.455 6.549 7.724 1.00 94.56 71 GLY A O 1
ATOM 571 N N . HIS A 1 72 ? -1.087 4.331 7.821 1.00 95.12 72 HIS A N 1
ATOM 572 C CA . HIS A 1 72 ? -0.044 4.249 6.809 1.00 95.12 72 HIS A CA 1
ATOM 573 C C . HIS A 1 72 ? -0.583 3.615 5.524 1.00 95.12 72 HIS A C 1
ATOM 575 O O . HIS A 1 72 ? -1.526 2.820 5.555 1.00 95.12 72 HIS A O 1
ATOM 581 N N . VAL A 1 73 ? 0.032 3.966 4.392 1.00 95.44 73 VAL A N 1
ATOM 582 C CA . VAL A 1 73 ? -0.221 3.296 3.113 1.00 95.44 73 VAL A CA 1
ATOM 583 C C . VAL A 1 73 ? 0.574 1.995 3.078 1.00 95.44 73 VAL A C 1
ATOM 585 O O . VAL A 1 73 ? 1.798 2.008 3.159 1.00 95.44 73 VAL A O 1
ATOM 588 N N . GLU A 1 74 ? -0.127 0.877 2.957 1.00 93.44 74 GLU A N 1
ATOM 589 C CA . GLU A 1 74 ? 0.428 -0.476 2.971 1.00 93.44 74 GLU A CA 1
ATOM 590 C C . GLU A 1 74 ? 0.057 -1.219 1.680 1.00 93.44 74 GLU A C 1
ATOM 592 O O . GLU A 1 74 ? -1.035 -1.045 1.134 1.00 93.44 74 GLU A O 1
ATOM 597 N N . HIS A 1 75 ? 0.944 -2.090 1.195 1.00 93.25 75 HIS A N 1
ATOM 598 C CA . HIS A 1 75 ? 0.660 -2.954 0.048 1.00 93.25 75 HIS A CA 1
ATOM 599 C C . HIS A 1 75 ? -0.073 -4.218 0.503 1.00 93.25 75 HIS A C 1
ATOM 601 O O . HIS A 1 75 ? 0.462 -5.004 1.284 1.00 93.25 75 HIS A O 1
ATOM 607 N N . TYR A 1 76 ? -1.270 -4.463 -0.036 1.00 91.44 76 TYR A N 1
ATOM 608 C CA . TYR A 1 76 ? -2.020 -5.694 0.209 1.00 91.44 76 TYR A CA 1
ATOM 609 C C . TYR A 1 76 ? -1.207 -6.918 -0.226 1.00 91.44 76 TYR A C 1
ATOM 611 O O . TYR A 1 76 ? -0.957 -7.811 0.582 1.00 91.44 76 TYR A O 1
ATOM 619 N N . ARG A 1 77 ? -0.768 -6.948 -1.489 1.00 90.88 77 ARG A N 1
ATOM 620 C CA . ARG A 1 77 ? 0.146 -7.963 -2.023 1.00 90.88 77 ARG A CA 1
ATOM 621 C C . ARG A 1 77 ? 1.599 -7.491 -1.878 1.00 90.88 77 ARG A C 1
ATOM 623 O O . ARG A 1 77 ? 1.909 -6.413 -2.395 1.00 90.88 77 ARG A O 1
ATOM 630 N N . PRO A 1 78 ? 2.493 -8.280 -1.247 1.00 91.12 78 PRO A N 1
ATOM 631 C CA . PRO A 1 78 ? 3.895 -7.907 -1.058 1.00 91.12 78 PRO A CA 1
ATOM 632 C C . PRO A 1 78 ? 4.617 -7.659 -2.385 1.00 91.12 78 PRO A C 1
ATOM 634 O O . PRO A 1 78 ? 4.566 -8.503 -3.278 1.00 91.12 78 PRO A O 1
ATOM 637 N N . LYS A 1 79 ? 5.326 -6.531 -2.507 1.00 92.31 79 LYS A N 1
ATOM 638 C CA . LYS A 1 79 ? 6.000 -6.127 -3.756 1.00 92.31 79 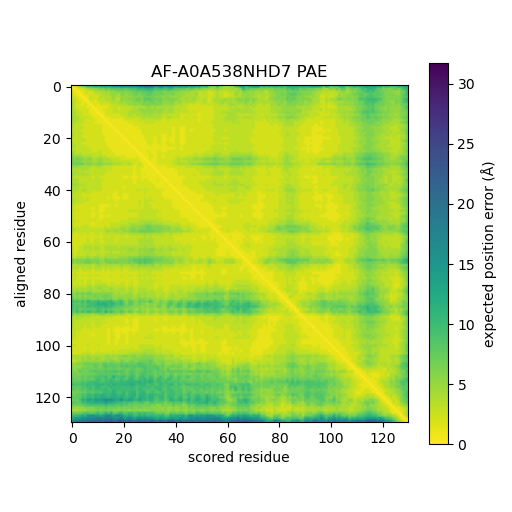LYS A CA 1
ATOM 639 C C . LYS A 1 79 ? 7.384 -6.749 -4.007 1.00 92.31 79 LYS A C 1
ATOM 641 O O . LYS A 1 79 ? 7.816 -6.745 -5.149 1.00 92.31 79 LYS A O 1
ATOM 646 N N . ARG A 1 80 ? 8.083 -7.223 -2.965 1.00 90.25 80 ARG A N 1
ATOM 647 C CA . ARG A 1 80 ? 9.523 -7.591 -3.024 1.00 90.25 80 ARG A CA 1
ATOM 648 C C . ARG A 1 80 ? 9.901 -8.964 -2.493 1.00 90.25 80 ARG A C 1
ATOM 650 O O . ARG A 1 80 ? 11.034 -9.393 -2.668 1.00 90.25 80 ARG A O 1
ATOM 657 N N . ARG A 1 81 ? 9.015 -9.598 -1.733 1.00 88.88 81 ARG A N 1
ATOM 658 C CA . ARG A 1 81 ? 9.288 -10.918 -1.183 1.00 88.88 81 ARG A CA 1
ATOM 659 C C . ARG A 1 81 ? 7.991 -11.597 -0.829 1.00 88.88 81 ARG A C 1
ATOM 661 O O . ARG A 1 81 ? 7.143 -11.000 -0.163 1.00 88.88 81 ARG A O 1
ATOM 668 N N . LEU A 1 82 ? 7.899 -12.856 -1.212 1.00 90.06 82 LEU A N 1
ATOM 669 C CA . LEU A 1 82 ? 6.816 -13.739 -0.850 1.00 90.06 82 LEU A CA 1
ATOM 670 C C . LEU A 1 82 ? 7.414 -15.044 -0.324 1.00 90.06 82 LEU A C 1
ATOM 672 O O . LEU A 1 82 ? 8.322 -15.604 -0.924 1.00 90.06 82 LEU A O 1
ATOM 676 N N . TRP A 1 83 ? 6.973 -15.488 0.848 1.00 86.19 83 TRP A N 1
ATOM 677 C CA . TRP A 1 83 ? 7.414 -16.769 1.396 1.00 86.19 83 TRP A CA 1
ATOM 678 C C . TRP A 1 83 ? 6.684 -17.923 0.704 1.00 86.19 83 TRP A C 1
ATOM 680 O O . TRP A 1 83 ? 5.456 -17.904 0.660 1.00 86.19 83 TRP A O 1
ATOM 690 N N . GLY A 1 84 ? 7.433 -18.929 0.241 1.00 84.88 84 GLY A N 1
ATOM 691 C CA . GLY A 1 84 ? 6.874 -20.160 -0.330 1.00 84.88 84 GLY A CA 1
ATOM 692 C C . GLY A 1 84 ? 6.315 -20.014 -1.747 1.00 84.88 84 GLY A C 1
ATOM 693 O O . GLY A 1 84 ? 5.398 -20.743 -2.099 1.00 84.88 84 GLY A O 1
ATOM 694 N N . ALA A 1 85 ? 6.825 -19.063 -2.533 1.00 85.75 85 ALA A N 1
ATOM 695 C CA . ALA A 1 85 ? 6.440 -18.864 -3.926 1.00 85.75 85 ALA A CA 1
ATOM 696 C C . ALA A 1 85 ? 7.672 -18.833 -4.834 1.00 85.75 85 ALA A C 1
ATOM 698 O O . ALA A 1 85 ? 8.727 -18.363 -4.409 1.00 85.75 85 ALA A O 1
ATOM 699 N N . ASP A 1 86 ? 7.499 -19.226 -6.095 1.00 85.69 86 ASP A N 1
ATOM 700 C CA . ASP A 1 86 ? 8.562 -19.245 -7.115 1.00 85.69 86 ASP A CA 1
ATOM 701 C C . ASP A 1 86 ? 8.884 -17.855 -7.699 1.00 85.69 86 ASP A C 1
ATOM 703 O O . ASP A 1 86 ? 9.552 -17.733 -8.722 1.00 85.69 86 ASP A O 1
ATOM 707 N N . HIS A 1 87 ? 8.385 -16.781 -7.079 1.00 84.50 87 HIS A N 1
ATOM 708 C CA . HIS A 1 87 ? 8.611 -15.409 -7.524 1.00 84.50 87 HIS A CA 1
ATOM 709 C C . HIS A 1 87 ? 8.841 -14.455 -6.343 1.00 84.50 87 HIS A C 1
ATOM 711 O O . HIS A 1 87 ? 8.299 -14.636 -5.249 1.00 84.50 87 HIS A O 1
ATOM 717 N N . ASP A 1 88 ? 9.559 -13.358 -6.593 1.00 84.94 88 ASP A N 1
ATOM 718 C CA . ASP A 1 88 ? 9.956 -12.354 -5.591 1.00 84.94 88 ASP A CA 1
ATOM 719 C C . ASP A 1 88 ? 8.811 -11.422 -5.141 1.00 84.94 88 ASP A C 1
ATOM 721 O O . ASP A 1 88 ? 9.004 -10.275 -4.748 1.00 84.94 88 ASP A O 1
ATOM 725 N N . GLY A 1 89 ? 7.566 -11.893 -5.183 1.00 91.38 89 GLY A N 1
ATOM 726 C CA . GLY A 1 89 ? 6.374 -11.094 -4.910 1.00 91.38 89 GLY A CA 1
ATOM 727 C C . GLY A 1 89 ? 5.801 -10.391 -6.144 1.00 91.38 89 GLY A C 1
ATOM 728 O O . GLY A 1 89 ? 6.105 -10.720 -7.288 1.00 91.38 89 GLY A O 1
ATOM 729 N N . TYR A 1 90 ? 4.888 -9.457 -5.902 1.00 93.44 90 TYR A N 1
ATOM 730 C CA . TYR A 1 90 ? 4.006 -8.859 -6.903 1.00 93.44 90 TYR A CA 1
ATOM 731 C C . TYR A 1 90 ? 4.518 -7.487 -7.346 1.00 93.44 90 TYR A C 1
ATOM 733 O O . TYR A 1 90 ? 3.825 -6.477 -7.191 1.00 93.44 90 TYR A O 1
ATOM 741 N N . TRP A 1 91 ? 5.736 -7.428 -7.883 1.00 94.69 91 TRP A N 1
ATOM 742 C CA . TRP A 1 91 ? 6.359 -6.166 -8.300 1.00 94.69 91 TRP A CA 1
ATOM 743 C C . TRP A 1 91 ? 5.484 -5.396 -9.309 1.00 94.69 91 TRP A C 1
ATOM 745 O O . TRP A 1 91 ? 5.330 -4.185 -9.191 1.00 94.69 91 TRP A O 1
ATOM 755 N N . TRP A 1 92 ? 4.768 -6.089 -10.204 1.00 94.94 92 TRP A N 1
ATOM 756 C CA . TRP A 1 92 ? 3.832 -5.489 -11.174 1.00 94.94 92 TRP A CA 1
ATOM 757 C C . TRP A 1 92 ? 2.594 -4.822 -10.541 1.00 94.94 92 TRP A C 1
ATOM 759 O O . TRP A 1 92 ? 1.781 -4.211 -11.240 1.00 94.94 92 TRP A O 1
ATOM 769 N N . ARG A 1 93 ? 2.414 -4.960 -9.221 1.00 95.44 93 ARG A N 1
ATOM 770 C CA . ARG A 1 93 ? 1.370 -4.309 -8.410 1.00 95.44 93 ARG A CA 1
ATOM 771 C C . ARG A 1 93 ? 1.942 -3.311 -7.399 1.00 95.44 93 ARG A C 1
ATOM 773 O O . ARG A 1 93 ? 1.180 -2.796 -6.582 1.00 95.44 93 ARG A O 1
ATOM 780 N N . ALA A 1 94 ? 3.248 -3.041 -7.413 1.00 96.25 94 ALA A N 1
ATOM 781 C CA . ALA A 1 94 ? 3.877 -2.147 -6.440 1.00 96.25 94 ALA A CA 1
ATOM 782 C C . ALA A 1 94 ? 3.330 -0.712 -6.516 1.00 96.25 94 ALA A C 1
ATOM 784 O O . ALA A 1 94 ? 3.183 -0.062 -5.487 1.00 96.25 94 ALA A O 1
ATOM 785 N N . LEU A 1 95 ? 2.977 -0.261 -7.721 1.00 97.25 95 LEU A N 1
ATOM 786 C CA . LEU A 1 95 ? 2.437 1.072 -8.002 1.00 97.25 95 LEU A CA 1
ATOM 787 C C . LEU A 1 95 ? 0.972 0.994 -8.470 1.00 97.25 95 LEU A C 1
ATOM 789 O O . 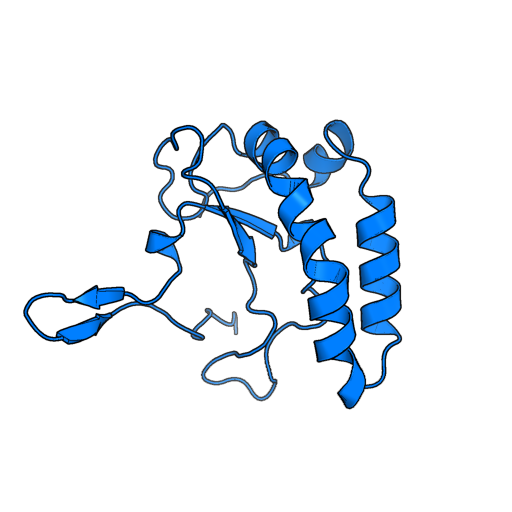LEU A 1 95 ? 0.524 1.775 -9.296 1.00 97.25 95 LEU A O 1
ATOM 793 N N . ASP A 1 96 ? 0.217 -0.028 -8.057 1.00 96.38 96 ASP A N 1
ATOM 794 C CA . ASP A 1 96 ? -1.212 -0.159 -8.389 1.00 96.38 96 ASP A CA 1
ATOM 795 C C . ASP A 1 96 ? -2.043 0.325 -7.197 1.00 96.38 96 ASP A C 1
ATOM 797 O O . ASP A 1 96 ? -1.989 -0.300 -6.137 1.00 96.38 96 ASP A O 1
ATOM 801 N N . TRP A 1 97 ? -2.839 1.392 -7.350 1.00 95.62 97 TRP A N 1
ATOM 802 C CA . TRP A 1 97 ? -3.672 1.921 -6.255 1.00 95.62 97 TRP A CA 1
ATOM 803 C C . TRP A 1 97 ? -4.641 0.873 -5.701 1.00 95.62 97 TRP A C 1
ATOM 805 O O . TRP A 1 97 ? -4.945 0.872 -4.510 1.00 95.62 97 TRP A O 1
ATOM 815 N N . ARG A 1 98 ? -5.070 -0.093 -6.525 1.00 94.12 98 ARG A N 1
ATOM 816 C CA . ARG A 1 98 ? -5.943 -1.199 -6.094 1.00 94.12 98 ARG A CA 1
ATOM 817 C C . ARG A 1 98 ? -5.227 -2.187 -5.177 1.00 94.12 98 ARG A C 1
ATOM 819 O O . ARG A 1 98 ? -5.885 -3.007 -4.530 1.00 94.12 98 ARG A O 1
ATOM 826 N N . ASN A 1 99 ? -3.900 -2.122 -5.097 1.00 95.00 99 ASN A N 1
ATOM 827 C CA . ASN A 1 99 ? -3.071 -2.890 -4.175 1.00 95.00 99 ASN A CA 1
ATOM 828 C C . ASN A 1 99 ? -2.693 -2.104 -2.905 1.00 95.00 99 ASN A C 1
ATOM 830 O O . ASN A 1 99 ? -2.089 -2.690 -2.014 1.00 95.00 99 ASN A O 1
ATOM 834 N N . LEU A 1 100 ? -3.040 -0.818 -2.792 1.00 95.19 100 LEU A N 1
ATOM 835 C CA . LEU A 1 100 ? -2.716 0.015 -1.629 1.00 95.19 100 LEU A CA 1
ATOM 836 C C . LEU A 1 100 ? -3.865 0.033 -0.620 1.00 95.19 100 LEU A C 1
ATOM 838 O O . LEU A 1 100 ? -5.031 0.024 -1.005 1.00 95.19 100 LEU A O 1
ATOM 842 N N . ARG A 1 101 ? -3.552 0.039 0.673 1.00 94.50 101 ARG A N 1
ATOM 843 C CA . ARG A 1 101 ? -4.510 0.017 1.787 1.00 94.50 101 ARG A CA 1
ATOM 844 C C . ARG A 1 101 ? -4.103 1.023 2.849 1.00 94.50 101 ARG A C 1
ATOM 846 O O . ARG A 1 101 ? -2.917 1.255 3.041 1.00 94.50 101 ARG A O 1
ATOM 853 N N . LEU A 1 102 ? -5.078 1.557 3.579 1.00 95.44 102 LEU A N 1
ATOM 854 C CA . LEU A 1 102 ? -4.815 2.273 4.823 1.00 95.44 102 LEU A CA 1
ATOM 855 C C . LEU A 1 102 ? -4.796 1.284 5.989 1.00 95.44 102 LEU A C 1
ATOM 857 O O . LEU A 1 102 ? -5.782 0.582 6.221 1.00 95.44 102 LEU A O 1
ATOM 861 N N . ALA A 1 103 ? -3.708 1.228 6.744 1.00 95.31 103 ALA A N 1
ATOM 862 C CA . ALA A 1 103 ? -3.630 0.376 7.922 1.00 95.31 103 ALA A CA 1
ATOM 863 C C . ALA A 1 103 ? -2.696 0.940 8.990 1.00 95.31 103 ALA A C 1
ATOM 865 O O . ALA A 1 103 ? -1.781 1.705 8.695 1.00 95.31 103 ALA A O 1
ATOM 866 N N . HIS A 1 104 ? -2.910 0.515 10.234 1.00 94.00 104 HIS A N 1
ATOM 867 C CA . HIS A 1 104 ? -1.949 0.759 11.299 1.00 94.00 104 HIS A CA 1
ATOM 868 C C . HIS A 1 104 ? -0.691 -0.095 11.055 1.00 94.00 104 HIS A C 1
ATOM 870 O O . HIS A 1 104 ? -0.823 -1.313 10.868 1.00 94.00 104 HIS A O 1
ATOM 876 N N . PRO A 1 105 ? 0.530 0.466 11.104 1.00 88.56 105 PRO A N 1
ATOM 877 C CA . PRO A 1 105 ? 1.754 -0.250 10.733 1.00 88.56 105 PRO A CA 1
ATOM 878 C C . PRO A 1 105 ? 2.024 -1.498 11.591 1.00 88.56 105 PRO A C 1
ATOM 880 O O . PRO A 1 105 ? 2.588 -2.475 11.101 1.00 88.56 105 PRO A O 1
ATOM 883 N N . THR A 1 106 ? 1.590 -1.515 12.854 1.00 88.38 106 THR A N 1
ATOM 884 C CA . THR A 1 106 ? 1.771 -2.676 13.754 1.00 88.38 106 THR A CA 1
ATOM 885 C C . THR A 1 106 ? 0.953 -3.902 13.347 1.00 88.38 106 THR A C 1
ATOM 887 O O . THR A 1 106 ? 1.277 -5.007 13.762 1.00 88.38 106 THR A O 1
ATOM 890 N N . THR A 1 107 ? -0.083 -3.741 12.517 1.00 88.56 107 THR A N 1
ATOM 891 C CA . THR A 1 107 ? -0.925 -4.872 12.086 1.00 88.56 107 THR A CA 1
ATOM 892 C C . THR A 1 107 ? -0.287 -5.710 10.980 1.00 88.56 107 THR A C 1
ATOM 894 O O . THR A 1 107 ? -0.659 -6.869 10.804 1.00 88.56 107 THR A O 1
ATOM 897 N N . ASN A 1 108 ? 0.675 -5.145 10.241 1.00 83.50 108 ASN A N 1
ATOM 898 C CA . ASN A 1 108 ? 1.313 -5.803 9.098 1.00 83.50 108 ASN A CA 1
ATOM 899 C C . ASN A 1 108 ? 2.834 -5.976 9.261 1.00 83.50 108 ASN A C 1
ATOM 901 O O . ASN A 1 108 ? 3.433 -6.849 8.629 1.00 83.50 108 ASN A O 1
ATOM 905 N N . LYS A 1 109 ? 3.485 -5.181 10.121 1.00 83.56 109 LYS A N 1
ATOM 906 C CA . LYS A 1 109 ? 4.924 -5.306 10.384 1.00 83.56 109 LYS A CA 1
ATOM 907 C C . LYS A 1 109 ? 5.211 -6.428 11.376 1.00 83.56 109 LYS A C 1
ATOM 909 O O . LYS A 1 109 ? 4.470 -6.650 12.327 1.00 83.56 109 LYS A O 1
ATOM 914 N N . ARG A 1 110 ? 6.343 -7.110 11.179 1.00 85.69 110 ARG A N 1
ATOM 915 C CA . ARG A 1 110 ? 6.905 -7.969 12.227 1.00 85.69 110 ARG A CA 1
ATOM 916 C C . ARG A 1 110 ? 7.342 -7.100 13.396 1.00 85.69 110 ARG A C 1
ATOM 918 O O . ARG A 1 110 ? 8.026 -6.100 13.188 1.00 85.69 110 ARG A O 1
ATOM 925 N N . MET A 1 111 ? 6.971 -7.512 14.598 1.00 85.88 111 MET A N 1
ATOM 926 C CA . MET A 1 111 ? 7.379 -6.854 15.831 1.00 85.88 111 MET A CA 1
ATOM 927 C C . MET A 1 111 ? 8.319 -7.778 16.592 1.00 85.88 111 MET A C 1
ATOM 929 O O . MET A 1 111 ? 8.149 -8.998 16.591 1.00 85.88 111 MET A O 1
ATOM 933 N N . THR A 1 112 ? 9.341 -7.184 17.195 1.00 89.94 112 THR A N 1
ATOM 934 C CA . THR A 1 112 ? 10.211 -7.878 18.139 1.00 89.94 112 THR A CA 1
ATOM 935 C C . THR A 1 112 ? 9.635 -7.644 19.524 1.00 89.94 112 THR A C 1
ATOM 937 O O . THR A 1 112 ? 9.486 -6.489 19.926 1.00 89.94 112 THR A O 1
ATOM 940 N N . ASP A 1 113 ? 9.307 -8.717 20.232 1.00 89.69 113 ASP A N 1
ATOM 941 C CA . ASP A 1 113 ? 8.870 -8.634 21.616 1.00 89.69 113 ASP A CA 1
ATOM 942 C C . ASP A 1 113 ? 9.981 -8.023 22.479 1.00 89.69 113 ASP A C 1
ATOM 944 O O . ASP A 1 113 ? 11.166 -8.346 22.338 1.00 89.69 113 ASP A O 1
ATOM 948 N N . PHE A 1 114 ? 9.619 -7.093 23.358 1.00 91.31 114 PHE A N 1
ATOM 949 C CA . PHE A 1 114 ? 10.615 -6.385 24.152 1.00 91.31 114 PHE A CA 1
ATOM 950 C C . PHE A 1 114 ? 11.239 -7.272 25.239 1.00 91.31 114 PHE A C 1
ATOM 952 O O . PHE A 1 114 ? 12.419 -7.089 25.549 1.00 91.31 114 PHE A O 1
ATOM 959 N N . ILE A 1 115 ? 10.481 -8.222 25.791 1.00 94.44 115 ILE A N 1
ATOM 960 C CA . ILE A 1 115 ? 10.884 -9.093 26.897 1.00 94.44 115 ILE A CA 1
ATOM 961 C C . ILE A 1 115 ? 11.612 -10.321 26.350 1.00 94.44 115 ILE A C 1
ATOM 963 O O . ILE A 1 115 ? 12.775 -10.541 26.681 1.00 94.44 115 ILE A O 1
ATOM 967 N N . THR A 1 116 ? 10.957 -11.097 25.485 1.00 95.00 116 THR A N 1
ATOM 968 C CA . THR A 1 116 ? 11.484 -12.370 24.970 1.00 95.00 116 THR A CA 1
ATOM 969 C C . THR A 1 116 ? 12.487 -12.177 23.836 1.00 95.00 116 THR A C 1
ATOM 971 O O . THR A 1 116 ? 13.239 -13.094 23.519 1.00 95.00 116 THR A O 1
ATOM 974 N N . LYS A 1 117 ? 12.523 -10.983 23.221 1.00 94.25 117 LYS A N 1
ATOM 975 C CA . LYS A 1 117 ? 13.296 -10.673 22.001 1.00 94.25 117 LYS A CA 1
ATOM 976 C C . LYS A 1 117 ? 12.890 -11.501 20.780 1.00 94.25 117 LYS A C 1
ATOM 978 O O . LYS A 1 117 ? 13.544 -11.419 19.737 1.00 94.25 117 LYS A O 1
ATOM 983 N N . GLU A 1 118 ? 11.803 -12.259 20.869 1.00 92.50 118 GLU A N 1
ATOM 984 C CA . GLU A 1 118 ? 11.296 -13.056 19.762 1.00 92.50 118 GLU A CA 1
ATOM 985 C C . GLU A 1 118 ? 10.644 -12.165 18.706 1.00 92.50 118 GLU A C 1
ATOM 987 O O . GLU A 1 118 ? 10.016 -11.149 19.003 1.00 92.50 118 GLU A O 1
ATOM 992 N N . LYS A 1 119 ? 10.790 -12.545 17.435 1.00 88.75 119 LYS A N 1
ATOM 993 C CA . LYS A 1 119 ? 10.131 -11.856 16.323 1.00 88.75 119 LYS A CA 1
ATOM 994 C C . LYS A 1 119 ? 8.818 -12.551 16.005 1.00 88.75 119 LYS A C 1
ATOM 996 O O . LYS A 1 119 ? 8.826 -13.687 15.538 1.00 88.75 119 LYS A O 1
ATOM 1001 N N . ALA A 1 120 ? 7.713 -11.835 16.164 1.00 83.50 120 ALA A N 1
ATOM 1002 C CA . ALA A 1 120 ? 6.379 -12.310 15.832 1.00 83.50 120 ALA A CA 1
ATOM 1003 C C . ALA A 1 120 ? 5.802 -11.576 14.610 1.00 83.50 120 ALA A C 1
ATOM 1005 O O . ALA A 1 120 ? 6.210 -10.464 14.256 1.00 83.50 120 ALA A O 1
ATOM 1006 N N . GLY A 1 121 ? 4.833 -12.215 13.954 1.00 80.88 121 GLY A N 1
ATOM 1007 C CA . GLY A 1 121 ? 4.083 -11.653 12.832 1.00 80.88 121 GLY A CA 1
ATOM 1008 C C . GLY A 1 121 ? 4.369 -12.301 11.474 1.00 80.88 121 GLY A C 1
ATOM 1009 O O . GLY A 1 121 ? 5.383 -12.962 11.236 1.00 80.88 121 GLY A O 1
ATOM 1010 N N . LYS A 1 122 ? 3.446 -12.058 10.542 1.00 77.94 122 LYS A N 1
ATOM 1011 C CA . LYS A 1 122 ? 3.351 -12.702 9.223 1.00 77.94 122 LYS A CA 1
ATOM 1012 C C . LYS A 1 122 ? 4.613 -12.557 8.355 1.00 77.94 122 LYS A C 1
ATOM 1014 O O . LYS A 1 122 ? 5.042 -13.510 7.704 1.00 77.94 122 LYS A O 1
ATOM 1019 N N . GLY A 1 123 ? 5.266 -11.395 8.375 1.00 82.00 123 GLY A N 1
ATOM 1020 C CA . GLY A 1 123 ? 6.413 -11.112 7.503 1.00 82.00 123 GLY A CA 1
ATOM 1021 C C . GLY A 1 123 ? 6.051 -11.204 6.024 1.00 82.00 123 GLY A C 1
ATOM 1022 O O . GLY A 1 123 ? 5.035 -10.665 5.608 1.00 82.00 123 GLY A O 1
ATOM 1023 N N . SER A 1 124 ? 6.873 -11.898 5.232 1.00 82.69 124 SER A N 1
ATOM 1024 C CA . SER A 1 124 ? 6.644 -12.069 3.791 1.00 82.69 124 SER A CA 1
ATOM 1025 C C . SER A 1 124 ? 5.681 -13.204 3.441 1.00 82.69 124 SER A C 1
ATOM 1027 O O . SER A 1 124 ? 5.503 -13.490 2.262 1.00 82.69 124 SER A O 1
ATOM 1029 N N . TYR A 1 125 ? 5.080 -13.888 4.418 1.00 85.56 125 TYR A N 1
ATOM 1030 C CA . TYR A 1 125 ? 3.983 -14.804 4.116 1.00 85.56 125 TYR A CA 1
ATOM 1031 C C . TYR A 1 125 ? 2.836 -14.005 3.499 1.00 85.56 125 TYR A C 1
ATOM 1033 O O . TYR A 1 125 ? 2.577 -12.886 3.920 1.00 85.56 125 TYR A O 1
ATOM 1041 N N . PHE A 1 126 ? 2.132 -14.539 2.512 1.00 86.19 126 PHE A N 1
ATOM 1042 C CA . PHE A 1 126 ? 0.864 -14.000 2.030 1.00 86.19 126 PHE A CA 1
ATOM 1043 C C . PHE A 1 126 ? 0.064 -15.182 1.493 1.00 86.19 126 PHE A C 1
ATOM 1045 O O . PHE A 1 126 ? 0.641 -15.972 0.751 1.00 86.19 126 PHE A O 1
ATOM 1052 N N . PRO A 1 127 ? -1.216 -15.333 1.874 1.00 83.94 127 PRO A N 1
ATOM 1053 C CA . PRO A 1 127 ? -1.997 -16.486 1.456 1.00 83.94 127 PRO A CA 1
ATOM 1054 C C . PRO A 1 127 ? -2.138 -16.462 -0.066 1.00 83.94 127 PRO A C 1
ATOM 1056 O O . PRO A 1 127 ? -2.811 -15.591 -0.629 1.00 83.94 127 PRO A O 1
ATOM 1059 N N . LEU A 1 128 ? -1.457 -17.395 -0.721 1.00 75.69 128 LEU A N 1
ATOM 1060 C CA . LEU A 1 128 ? -1.753 -17.751 -2.095 1.00 75.69 128 LEU A CA 1
ATOM 1061 C C . LEU A 1 128 ? -3.087 -18.495 -2.072 1.00 75.69 128 LEU A C 1
ATOM 1063 O O . LEU A 1 128 ? -3.351 -19.268 -1.155 1.00 75.69 128 LEU A O 1
ATOM 1067 N N . ARG A 1 129 ? -3.972 -18.164 -3.009 1.00 68.44 129 ARG A N 1
ATOM 1068 C CA . ARG A 1 129 ? -5.124 -19.024 -3.266 1.00 68.44 129 ARG A CA 1
ATOM 1069 C C . ARG A 1 129 ? -4.611 -20.129 -4.181 1.00 68.44 129 ARG A C 1
ATOM 1071 O O . ARG A 1 129 ? -3.903 -19.788 -5.130 1.00 68.44 129 ARG A O 1
ATOM 1078 N N . ASP A 1 130 ? -4.938 -21.371 -3.848 1.00 52.50 130 ASP A N 1
ATOM 1079 C CA . ASP A 1 130 ? -4.816 -22.500 -4.772 1.00 52.50 130 ASP A CA 1
ATOM 1080 C C . ASP A 1 130 ? -5.658 -22.254 -6.037 1.00 52.50 130 ASP A C 1
ATOM 1082 O O . ASP A 1 130 ? -6.692 -21.539 -5.936 1.00 52.50 130 ASP A O 1
#

Sequence (130 aa):
MRFVDHEQLMRFADLEPLREANLRLKAAVENERTNVMNEEEAKCSALRTPLWAVGSAKCWYSEVTLQEGEGHVEHYRPKRRLWGADHDGYWWRALDWRNLRLAHPTTNKRMTDFITKEKAGKGSYFPLRD

Radius of gyration: 15.45 Å; Cα contacts (8 Å, |Δi|>4): 188; chains: 1; bounding box: 32×35×46 Å

Solvent-accessible surface area (backbone atoms only — not comparable to full-atom values): 7662 Å² total; per-residue (Å²): 108,70,91,64,72,59,76,58,39,66,80,61,42,88,55,59,72,40,49,53,51,34,52,52,42,64,71,41,56,81,90,47,33,66,56,50,53,61,76,48,42,63,60,57,56,66,41,37,65,34,36,36,67,71,39,72,43,24,18,40,72,78,64,47,76,52,57,93,87,48,57,37,66,40,61,74,60,46,41,71,42,38,56,95,54,101,48,57,40,38,52,91,42,62,51,35,72,84,32,52,41,35,23,44,61,78,80,66,44,61,45,64,42,86,85,83,61,46,77,44,68,71,55,45,52,66,91,73,80,131

Mean predicted aligned error: 4.15 Å

Foldseek 3Di:
DDDFDLVCLVVVDDLVLLVVLLVVLVVDDPVCNVVSLVVCVVVQQVCQVSLCVSVVCAAPQPRDRHDPPQWGKDFQWDQACAPPDPDRTDSSCSSPSVRIHIHGPVQADWDQDPVVRDTDDDPRYDDDDD

pLDDT: mean 91.69, std 6.19, range [52.5, 97.69]